Protein AF-A0A6P1YFE9-F1 (afdb_monomer_lite)

Secondary structure (DSSP, 8-state):
-HHHHHHHTT-SSEEE-S---SB-TT----TTS--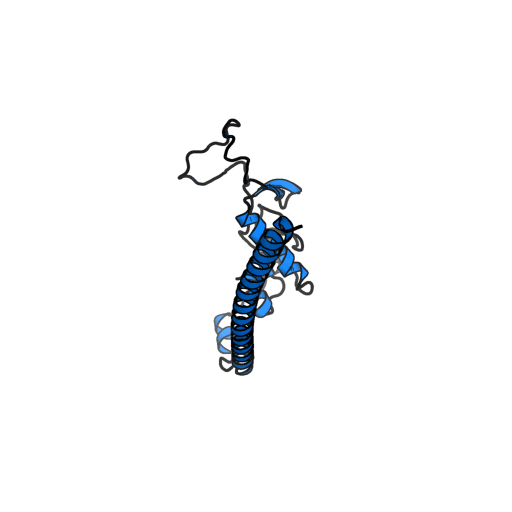---TT-TTTTTSEEEEEBTTS-EEEEEHHHHHHHHHHHHHHHH-TTS-EEE--SSSB--TTPEE--HHHHHHHH--S---HHHHHHTS-S--HHHHHHHHHHHHHHHHHHHHHHHHHHHHHHHHHHHHHHHHHHHHHHT--

Sequence (176 aa):
MSLSLADYMGCNPIILIGQDLAYTDGKIHAQNSTYEFDGNNENLGKDLIEIEDIYGNKVYTSKVWLSFLRWFELYIRENPEKEYIDATEGGAKIKGTNIMTLNEAIEKYCTEEINIAERLKNIDSSNSELVEKITYSLRKLQELKKGLIKVKKKSISGIKFSKKMLEYYRDNKNMI

Structure (mmCIF, N/CA/C/O backbone):
data_AF-A0A6P1YFE9-F1
#
_entry.id   AF-A0A6P1YFE9-F1
#
loop_
_atom_site.group_PDB
_atom_site.id
_atom_site.type_symbol
_atom_site.label_atom_id
_atom_site.label_alt_id
_atom_site.label_comp_id
_atom_site.label_asym_id
_atom_site.label_entity_id
_atom_site.label_seq_id
_atom_site.pdbx_PDB_ins_code
_atom_site.Cartn_x
_atom_site.Cartn_y
_atom_site.Cartn_z
_atom_site.occupancy
_atom_site.B_iso_or_equiv
_atom_site.auth_seq_id
_atom_site.auth_comp_id
_atom_site.auth_asym_id
_atom_site.auth_atom_id
_atom_site.pdbx_PDB_model_num
ATOM 1 N N . MET A 1 1 ? 5.394 -2.814 1.959 1.00 65.56 1 MET A N 1
ATOM 2 C CA . MET A 1 1 ? 5.734 -4.111 2.600 1.00 65.56 1 MET A CA 1
ATOM 3 C C . MET A 1 1 ? 4.838 -4.403 3.804 1.00 65.56 1 MET A C 1
ATOM 5 O O . MET A 1 1 ? 4.388 -5.531 3.921 1.00 65.56 1 MET A O 1
ATOM 9 N N . SER A 1 2 ? 4.530 -3.422 4.663 1.00 89.00 2 SER A N 1
ATOM 10 C CA . SER A 1 2 ? 3.573 -3.588 5.775 1.00 89.00 2 SER A CA 1
ATOM 11 C C . SER A 1 2 ? 2.151 -3.917 5.304 1.00 89.00 2 SER A C 1
ATOM 13 O O . SER A 1 2 ? 1.576 -4.886 5.781 1.00 89.00 2 SER A O 1
ATOM 15 N N . LEU A 1 3 ? 1.627 -3.182 4.315 1.00 93.69 3 LEU A N 1
ATOM 16 C CA . LEU A 1 3 ? 0.293 -3.419 3.741 1.00 93.69 3 LEU A CA 1
ATOM 17 C C . LEU A 1 3 ? 0.101 -4.868 3.274 1.00 93.69 3 LEU A C 1
ATOM 19 O O . LEU A 1 3 ? -0.827 -5.543 3.702 1.00 93.69 3 LEU A O 1
ATOM 23 N N . SER A 1 4 ? 1.028 -5.366 2.455 1.00 92.62 4 SER A N 1
ATOM 24 C CA . SER A 1 4 ? 0.961 -6.731 1.931 1.00 92.62 4 SER A CA 1
ATOM 25 C C . SER A 1 4 ? 1.057 -7.802 3.015 1.00 92.62 4 SER A C 1
ATOM 27 O O . SER A 1 4 ? 0.526 -8.894 2.856 1.00 92.62 4 SER A O 1
ATOM 29 N N . LEU A 1 5 ? 1.751 -7.507 4.118 1.00 91.06 5 LEU A N 1
ATOM 30 C CA . LEU A 1 5 ? 1.821 -8.424 5.250 1.00 91.06 5 LEU A CA 1
ATOM 31 C C . LEU A 1 5 ? 0.501 -8.446 6.028 1.00 91.06 5 LEU A C 1
ATOM 33 O O . LEU A 1 5 ? 0.021 -9.528 6.343 1.00 91.06 5 LEU A O 1
ATOM 37 N N . ALA A 1 6 ? -0.090 -7.282 6.312 1.00 92.00 6 ALA A N 1
ATOM 38 C CA . ALA A 1 6 ? -1.384 -7.193 6.991 1.00 92.00 6 ALA A CA 1
ATOM 39 C C . ALA A 1 6 ? -2.482 -7.915 6.196 1.00 92.00 6 ALA A C 1
ATOM 41 O O . ALA A 1 6 ? -3.255 -8.695 6.750 1.00 92.00 6 ALA A O 1
ATOM 42 N N . ASP A 1 7 ? -2.487 -7.713 4.882 1.00 92.75 7 ASP A N 1
ATOM 43 C CA . ASP A 1 7 ? -3.391 -8.394 3.965 1.00 92.75 7 ASP A CA 1
ATOM 44 C C . ASP A 1 7 ? -3.205 -9.919 3.985 1.00 92.75 7 ASP A C 1
ATOM 46 O O . ASP A 1 7 ? -4.161 -10.661 4.220 1.00 92.75 7 ASP A O 1
ATOM 50 N N . TYR A 1 8 ? -1.958 -10.391 3.882 1.00 88.44 8 TYR A N 1
ATOM 51 C CA . TYR A 1 8 ? -1.625 -11.814 4.002 1.00 88.44 8 TYR A CA 1
ATOM 52 C C . TYR A 1 8 ? -2.043 -12.419 5.352 1.00 88.44 8 TYR A C 1
ATOM 54 O O . TYR A 1 8 ? -2.467 -13.571 5.417 1.00 88.44 8 TYR A O 1
ATOM 62 N N . MET A 1 9 ? -1.952 -11.645 6.437 1.00 85.00 9 MET A N 1
ATOM 63 C CA . MET A 1 9 ? -2.417 -12.042 7.771 1.00 85.00 9 MET A CA 1
ATOM 64 C C . MET A 1 9 ? -3.948 -12.050 7.903 1.00 85.00 9 MET A C 1
ATOM 66 O O . MET A 1 9 ? -4.470 -12.408 8.957 1.00 85.00 9 MET A O 1
ATOM 70 N N . GLY A 1 10 ? -4.676 -11.677 6.850 1.00 88.88 10 GLY A N 1
ATOM 71 C CA . GLY A 1 10 ? -6.130 -11.687 6.820 1.00 88.88 10 GLY A CA 1
ATOM 72 C C . GLY A 1 10 ? -6.776 -10.466 7.469 1.00 88.88 10 GLY A C 1
ATOM 73 O O . GLY A 1 10 ? -7.998 -10.469 7.616 1.00 88.88 10 GLY A O 1
ATOM 74 N N . CYS A 1 11 ? -6.013 -9.424 7.819 1.00 91.75 11 CYS A N 1
ATOM 75 C CA . CYS A 1 11 ? -6.553 -8.202 8.415 1.00 91.75 11 CYS A CA 1
ATOM 76 C C . CYS A 1 11 ? -7.652 -7.593 7.527 1.00 91.75 11 CYS A C 1
ATOM 78 O O . CYS A 1 11 ? -7.538 -7.584 6.298 1.00 91.75 11 CYS A O 1
ATOM 80 N N . ASN A 1 12 ? -8.731 -7.125 8.157 1.00 95.00 12 ASN A N 1
ATOM 81 C CA . ASN A 1 12 ? -9.812 -6.381 7.517 1.00 95.00 12 ASN A CA 1
ATOM 82 C C . ASN A 1 12 ? -10.628 -5.632 8.599 1.00 95.00 12 ASN A C 1
ATOM 84 O O . ASN A 1 12 ? -11.134 -6.308 9.499 1.00 95.00 12 ASN A O 1
ATOM 88 N N . PRO A 1 13 ? -10.771 -4.294 8.541 1.00 96.25 13 PRO A N 1
ATOM 89 C CA . PRO A 1 13 ? -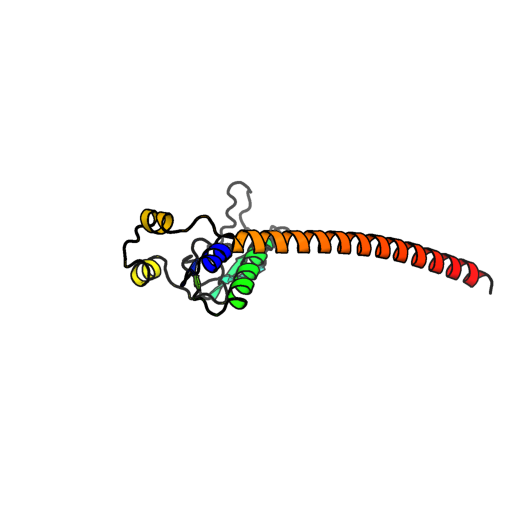10.136 -3.384 7.581 1.00 96.25 13 PRO A CA 1
ATOM 90 C C . PRO A 1 13 ? -8.613 -3.283 7.775 1.00 96.25 13 PRO A C 1
ATOM 92 O O . PRO A 1 13 ? -8.064 -3.723 8.787 1.00 96.25 13 PRO A O 1
ATOM 95 N N . ILE A 1 14 ? -7.925 -2.679 6.805 1.00 97.38 14 ILE A N 1
ATOM 96 C CA . ILE A 1 14 ? -6.521 -2.268 6.916 1.00 97.38 14 ILE A CA 1
ATOM 97 C C . ILE A 1 14 ? -6.464 -0.739 6.971 1.00 97.38 14 ILE A C 1
ATOM 99 O O . ILE A 1 14 ? -6.796 -0.062 5.999 1.00 97.38 14 ILE A O 1
ATOM 103 N N . ILE A 1 15 ? -6.024 -0.205 8.112 1.00 96.94 15 ILE A N 1
ATOM 104 C CA . ILE A 1 15 ? -5.919 1.236 8.364 1.00 96.94 15 ILE A CA 1
ATOM 105 C C . ILE A 1 15 ? -4.477 1.685 8.106 1.00 96.94 15 ILE A C 1
ATOM 107 O O . ILE A 1 15 ? -3.534 1.195 8.730 1.00 96.94 15 ILE A O 1
ATOM 111 N N . LEU A 1 16 ? -4.308 2.603 7.159 1.00 96.44 16 LEU A N 1
ATOM 112 C CA . LEU A 1 16 ? -3.047 3.245 6.811 1.00 96.44 16 LEU A CA 1
ATOM 113 C C . LEU A 1 16 ? -2.928 4.569 7.566 1.00 96.44 16 LEU A C 1
ATOM 115 O O . LEU A 1 16 ? -3.875 5.344 7.614 1.00 96.44 16 LEU A O 1
ATOM 119 N N . ILE A 1 17 ? -1.753 4.832 8.128 1.00 94.88 17 ILE A N 1
ATOM 120 C CA . ILE A 1 17 ? -1.441 6.074 8.836 1.00 94.88 17 ILE A CA 1
ATOM 121 C C . ILE A 1 17 ? -0.017 6.522 8.496 1.00 94.88 17 ILE A C 1
ATOM 123 O O . ILE A 1 17 ? 0.885 5.695 8.303 1.00 94.88 17 ILE A O 1
ATOM 127 N N . GLY A 1 18 ? 0.185 7.839 8.420 1.00 90.62 18 GLY A N 1
ATOM 128 C CA . GLY A 1 18 ? 1.496 8.457 8.216 1.00 90.62 18 GLY A CA 1
ATOM 129 C C . GLY A 1 18 ? 2.058 8.256 6.808 1.00 90.62 18 GLY A C 1
ATOM 130 O O . GLY A 1 18 ? 3.276 8.228 6.637 1.00 90.62 18 GLY A O 1
ATOM 131 N N . GLN A 1 19 ? 1.194 8.049 5.808 1.00 89.94 19 GLN A N 1
ATOM 132 C CA . GLN A 1 19 ? 1.590 7.919 4.404 1.00 89.94 19 GLN A CA 1
ATOM 133 C C . GLN A 1 19 ? 1.292 9.213 3.639 1.00 89.94 19 GLN A C 1
ATOM 135 O O . GLN A 1 19 ? 0.531 9.195 2.679 1.00 89.94 19 GLN A O 1
ATOM 140 N N . ASP A 1 20 ? 1.905 10.333 4.043 1.00 87.25 20 ASP A N 1
ATOM 141 C CA . ASP A 1 20 ? 1.595 11.640 3.447 1.00 87.25 20 ASP A CA 1
ATOM 142 C C . ASP A 1 20 ? 1.852 11.669 1.939 1.00 87.25 20 ASP A C 1
ATOM 144 O O . ASP A 1 20 ? 1.027 12.148 1.182 1.00 87.25 20 ASP A O 1
ATOM 148 N N . LEU A 1 21 ? 3.000 11.173 1.462 1.00 90.75 21 LEU A N 1
ATOM 149 C CA . LEU A 1 21 ? 3.338 11.077 0.027 1.00 90.75 21 LEU A CA 1
ATOM 150 C C .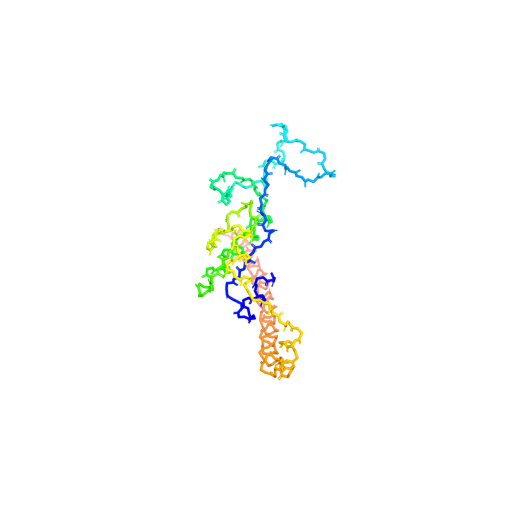 LEU A 1 21 ? 3.167 12.383 -0.791 1.00 90.75 21 LEU A C 1
ATOM 152 O O . LEU A 1 21 ? 3.149 12.344 -2.025 1.00 90.75 21 LEU A O 1
ATOM 156 N N . ALA A 1 22 ? 3.088 13.539 -0.136 1.00 91.00 22 ALA A N 1
ATOM 157 C CA . ALA A 1 22 ? 2.943 14.861 -0.729 1.00 91.00 22 ALA A CA 1
ATOM 158 C C . ALA A 1 22 ? 3.628 15.918 0.145 1.00 91.00 22 ALA A C 1
ATOM 160 O O . ALA A 1 22 ? 3.767 15.755 1.355 1.00 91.00 22 ALA A O 1
ATOM 161 N N . TYR A 1 23 ? 4.044 17.017 -0.477 1.00 84.94 23 TYR A N 1
ATOM 162 C CA . TYR A 1 23 ? 4.505 18.216 0.210 1.00 84.94 23 TYR A CA 1
ATOM 163 C C . TYR A 1 23 ? 3.280 19.043 0.621 1.00 84.94 23 TYR A C 1
ATOM 165 O O . TYR A 1 23 ? 2.712 19.768 -0.198 1.00 84.94 23 TYR A O 1
ATOM 173 N N . THR A 1 24 ? 2.853 18.906 1.873 1.00 70.88 24 THR A N 1
ATOM 174 C CA . THR A 1 24 ? 1.786 19.714 2.480 1.00 70.88 24 THR A CA 1
ATOM 175 C C . THR A 1 24 ? 2.340 21.047 3.015 1.00 70.88 24 THR A C 1
ATOM 177 O O . THR A 1 24 ? 3.545 21.208 3.224 1.00 70.88 24 THR A O 1
ATOM 180 N N . ASP A 1 25 ? 1.474 22.053 3.174 1.00 62.09 25 ASP A N 1
ATOM 181 C CA . ASP A 1 25 ? 1.785 23.360 3.790 1.00 62.09 25 ASP A CA 1
ATOM 182 C C . ASP A 1 25 ? 2.930 24.180 3.163 1.00 62.09 25 ASP A C 1
ATOM 184 O O . ASP A 1 25 ? 3.592 24.968 3.843 1.00 62.09 25 ASP A O 1
ATOM 188 N N . GLY A 1 26 ? 3.209 24.000 1.866 1.00 54.03 26 GLY A N 1
ATOM 189 C CA . GLY A 1 26 ? 4.264 24.749 1.162 1.00 54.03 26 GLY A CA 1
ATOM 190 C C . GLY A 1 26 ? 5.684 24.467 1.672 1.00 54.03 26 GLY A C 1
ATOM 191 O O . GLY A 1 26 ? 6.638 25.140 1.281 1.00 54.03 26 GLY A O 1
ATOM 192 N N . LYS A 1 27 ? 5.845 23.466 2.541 1.00 51.44 27 LYS A N 1
ATOM 193 C CA . LYS A 1 27 ? 7.113 23.102 3.160 1.00 51.44 27 LYS A CA 1
ATOM 194 C C . LYS A 1 27 ? 7.777 21.991 2.359 1.00 51.44 27 LYS A C 1
ATOM 196 O O . LYS A 1 27 ? 7.505 20.806 2.541 1.00 51.44 27 LYS A O 1
ATOM 201 N N . ILE A 1 28 ? 8.738 22.371 1.522 1.00 50.56 28 ILE A N 1
ATOM 202 C CA . ILE A 1 28 ? 9.784 21.460 1.039 1.00 50.56 28 ILE A CA 1
ATOM 203 C C . ILE A 1 28 ? 10.744 21.226 2.222 1.00 50.56 28 ILE A C 1
ATOM 205 O O . ILE A 1 28 ? 11.854 21.748 2.266 1.00 50.56 28 ILE A O 1
ATOM 209 N N . HIS A 1 29 ? 10.288 20.529 3.267 1.00 41.88 29 HIS A N 1
ATOM 210 C CA . HIS A 1 29 ? 11.070 20.328 4.490 1.00 41.88 29 HIS A CA 1
ATOM 211 C C . HIS A 1 29 ? 12.137 19.251 4.295 1.00 41.88 29 HIS A C 1
ATOM 213 O O . HIS A 1 29 ? 11.974 18.092 4.663 1.00 41.88 29 HIS A O 1
ATOM 219 N N . ALA A 1 30 ? 13.282 19.671 3.770 1.00 38.28 30 ALA A N 1
ATOM 220 C CA . ALA A 1 30 ? 14.563 19.149 4.213 1.00 38.28 30 ALA A CA 1
ATOM 221 C C . ALA A 1 30 ? 15.333 20.318 4.839 1.00 38.28 30 ALA A C 1
ATOM 223 O O . ALA A 1 30 ? 15.985 21.093 4.149 1.00 38.28 30 ALA A O 1
ATOM 224 N N . GLN A 1 31 ? 15.274 20.430 6.169 1.00 35.97 31 GLN A N 1
ATOM 225 C CA . GLN A 1 31 ? 15.979 21.434 6.984 1.00 35.97 31 GLN A CA 1
ATOM 226 C C . GLN A 1 31 ? 17.525 21.385 6.893 1.00 35.97 31 GLN A C 1
ATOM 228 O O . GLN A 1 31 ? 18.193 22.098 7.629 1.00 35.97 31 GLN A O 1
ATOM 233 N N . ASN A 1 32 ? 18.104 20.612 5.966 1.00 35.44 32 ASN A N 1
ATOM 234 C CA . ASN A 1 32 ? 19.531 20.639 5.617 1.00 35.44 32 ASN A CA 1
ATOM 235 C C . ASN A 1 32 ? 19.802 20.950 4.132 1.00 35.44 32 ASN A C 1
ATOM 237 O O . ASN A 1 32 ? 20.940 20.842 3.679 1.00 35.44 32 ASN A O 1
ATOM 241 N N . SER A 1 33 ? 18.788 21.351 3.365 1.00 36.81 33 SER A N 1
ATOM 242 C CA . SER A 1 33 ? 18.970 21.919 2.029 1.00 36.81 33 SER A CA 1
ATOM 243 C C . SER A 1 33 ? 18.246 23.256 1.967 1.00 36.81 33 SER A C 1
ATOM 245 O O . SER A 1 33 ? 17.022 23.317 1.924 1.00 36.81 33 SER A O 1
ATOM 247 N N . THR A 1 34 ? 19.034 24.316 2.014 1.00 32.81 34 THR A N 1
ATOM 248 C CA . THR A 1 34 ? 18.686 25.737 2.012 1.00 32.81 34 THR A CA 1
ATOM 249 C C . THR A 1 34 ? 17.872 26.142 0.780 1.00 32.81 34 THR A C 1
ATOM 251 O O . THR A 1 34 ? 18.414 26.772 -0.116 1.00 32.81 34 THR A O 1
ATOM 254 N N . TYR A 1 35 ? 16.595 25.778 0.667 1.00 42.12 35 TYR A N 1
ATOM 255 C CA . TYR A 1 35 ? 15.801 26.181 -0.499 1.00 42.12 35 TYR A CA 1
ATOM 256 C C . TYR A 1 35 ? 14.366 26.520 -0.104 1.00 42.12 35 TYR A C 1
ATOM 258 O O . TYR A 1 35 ? 13.451 25.707 -0.217 1.00 42.12 35 TYR A O 1
ATOM 266 N N . GLU A 1 36 ? 14.185 27.761 0.353 1.00 37.53 36 GLU A N 1
ATOM 267 C CA . GLU A 1 36 ? 12.898 28.444 0.266 1.00 37.53 36 GLU A CA 1
ATOM 268 C C . GLU A 1 36 ? 12.481 28.493 -1.210 1.00 37.53 36 GLU A C 1
ATOM 270 O O . GLU A 1 36 ? 13.281 28.828 -2.092 1.00 37.53 36 GLU A O 1
ATOM 275 N N . PHE A 1 37 ? 11.234 28.116 -1.491 1.00 44.31 37 PHE A N 1
ATOM 276 C CA . PHE A 1 37 ? 10.640 28.246 -2.816 1.00 44.31 37 PHE A CA 1
ATOM 277 C C . PHE A 1 37 ? 10.279 29.716 -3.047 1.00 44.31 37 PHE A C 1
ATOM 279 O O . PHE A 1 37 ? 9.115 30.102 -3.037 1.00 44.31 37 PHE A O 1
ATOM 286 N N . ASP A 1 38 ? 11.299 30.549 -3.217 1.00 38.50 38 ASP A N 1
ATOM 287 C CA . ASP A 1 38 ? 11.147 31.830 -3.886 1.00 38.50 38 ASP A CA 1
ATOM 288 C C . ASP A 1 38 ? 11.208 31.520 -5.386 1.00 38.50 38 ASP A C 1
ATOM 290 O O . ASP A 1 38 ? 12.098 30.780 -5.818 1.00 38.50 38 ASP A O 1
ATOM 294 N N . GLY A 1 39 ? 10.227 31.976 -6.168 1.00 45.75 39 GLY A N 1
ATOM 295 C CA . GLY A 1 39 ? 9.878 31.500 -7.523 1.00 45.75 39 GLY A CA 1
ATOM 296 C C . GLY A 1 39 ? 10.944 31.608 -8.631 1.00 45.75 39 GLY A C 1
ATOM 297 O O . GLY A 1 39 ? 10.595 31.589 -9.806 1.00 45.75 39 GLY A O 1
ATOM 298 N N . ASN A 1 40 ? 12.227 31.703 -8.282 1.00 40.78 40 ASN A N 1
ATOM 299 C CA . ASN A 1 40 ? 13.383 31.922 -9.146 1.00 40.78 40 ASN A CA 1
ATOM 300 C C . ASN A 1 40 ? 14.337 30.712 -9.268 1.00 40.78 40 ASN A C 1
ATOM 302 O O . ASN A 1 40 ? 15.345 30.807 -9.966 1.00 40.78 40 ASN A O 1
ATOM 306 N N . ASN A 1 41 ? 14.064 29.565 -8.630 1.00 42.81 41 ASN A N 1
ATOM 307 C CA . ASN A 1 41 ? 14.910 28.366 -8.763 1.00 42.81 41 ASN A CA 1
ATOM 308 C C . ASN A 1 41 ? 14.396 27.400 -9.852 1.00 42.81 41 ASN A C 1
ATOM 310 O O . ASN A 1 41 ? 13.732 26.400 -9.573 1.00 42.81 41 ASN A O 1
ATOM 314 N N . GLU A 1 42 ? 14.774 27.660 -11.108 1.00 47.66 42 GLU A N 1
ATOM 315 C CA . GLU A 1 42 ? 14.388 26.893 -12.313 1.00 47.66 42 GLU A CA 1
ATOM 316 C C . GLU A 1 42 ? 14.750 25.388 -12.293 1.00 47.66 42 GLU A C 1
ATOM 318 O O . GLU A 1 42 ? 14.251 24.611 -13.112 1.00 47.66 42 GLU A O 1
ATOM 323 N N . ASN A 1 43 ? 15.599 24.938 -11.362 1.00 46.62 43 ASN A N 1
ATOM 324 C CA . ASN A 1 43 ? 16.026 23.536 -11.272 1.00 46.62 43 ASN A CA 1
ATOM 325 C C . ASN A 1 43 ? 15.139 22.653 -10.372 1.00 46.62 43 ASN A C 1
ATOM 327 O O . ASN A 1 43 ? 15.159 21.437 -10.541 1.00 46.62 43 ASN A O 1
ATOM 331 N N . LEU A 1 44 ? 14.332 23.228 -9.469 1.00 47.34 44 LEU A N 1
ATOM 332 C CA . LEU A 1 44 ? 13.432 22.475 -8.574 1.00 47.34 44 LEU A CA 1
ATOM 333 C C . LEU A 1 44 ? 12.078 22.142 -9.225 1.00 47.34 44 LEU A C 1
ATOM 335 O O . LEU A 1 44 ? 11.466 21.127 -8.902 1.00 47.34 44 LEU A O 1
ATOM 339 N N . GLY A 1 45 ? 11.634 22.943 -10.198 1.00 51.91 45 GLY A N 1
ATOM 340 C CA . GLY A 1 45 ? 10.359 22.732 -10.895 1.00 51.91 45 GLY A CA 1
ATOM 341 C C . GLY A 1 45 ? 10.313 21.507 -11.819 1.00 51.91 45 GLY A C 1
ATOM 342 O O . GLY A 1 45 ? 9.242 21.155 -12.301 1.00 51.91 45 GLY A O 1
ATOM 343 N N . LYS A 1 46 ? 11.445 20.838 -12.088 1.00 55.53 46 LYS A N 1
ATOM 344 C CA . LYS A 1 46 ? 11.509 19.741 -13.075 1.00 55.53 46 LYS A CA 1
ATOM 345 C C . LYS A 1 46 ? 11.089 18.366 -12.544 1.00 55.53 46 LYS A C 1
ATOM 347 O O . LYS A 1 46 ? 10.791 17.487 -13.352 1.00 55.53 46 LYS A O 1
ATOM 352 N N . ASP A 1 47 ? 11.044 18.175 -11.224 1.00 70.81 47 ASP A N 1
ATOM 353 C CA . ASP A 1 47 ? 10.768 16.867 -10.604 1.00 70.81 47 ASP A CA 1
ATOM 354 C C . ASP A 1 47 ? 9.553 16.847 -9.662 1.00 70.81 47 ASP A C 1
ATOM 356 O O . ASP A 1 47 ? 9.232 15.793 -9.103 1.00 70.81 47 ASP A O 1
ATOM 360 N N . LEU A 1 48 ? 8.856 17.979 -9.523 1.00 83.44 48 LEU A N 1
ATOM 361 C CA . LEU A 1 48 ? 7.600 18.071 -8.785 1.00 83.44 48 LEU A CA 1
ATOM 362 C C . LEU A 1 48 ? 6.425 17.699 -9.688 1.00 83.44 48 LEU A C 1
ATOM 364 O O . LEU A 1 48 ? 6.318 18.150 -10.827 1.00 83.44 48 LEU A O 1
ATOM 368 N N . ILE A 1 49 ? 5.541 16.858 -9.165 1.00 89.94 49 ILE A N 1
ATOM 369 C CA . ILE A 1 49 ? 4.349 16.384 -9.863 1.00 89.94 49 ILE A CA 1
ATOM 370 C C . ILE A 1 49 ? 3.135 16.818 -9.054 1.00 89.94 49 ILE A C 1
ATOM 372 O O . ILE A 1 49 ? 3.070 16.556 -7.857 1.00 89.94 49 ILE A O 1
ATOM 376 N N . GLU A 1 50 ? 2.189 17.487 -9.704 1.00 91.94 50 GLU A N 1
ATOM 377 C CA . GLU A 1 50 ? 0.929 17.891 -9.081 1.00 91.94 50 GLU A CA 1
ATOM 378 C C . GLU A 1 50 ? -0.012 16.682 -8.952 1.00 91.94 50 GLU A C 1
ATOM 380 O O . GLU A 1 50 ? -0.211 15.925 -9.908 1.00 91.94 50 GLU A O 1
ATOM 385 N N . ILE A 1 51 ? -0.577 16.498 -7.762 1.00 93.81 51 ILE A N 1
ATOM 386 C CA . ILE A 1 51 ? -1.561 15.466 -7.421 1.00 93.81 51 ILE A CA 1
ATOM 387 C C . ILE A 1 51 ? -2.650 16.057 -6.511 1.00 93.81 51 ILE A C 1
ATOM 389 O O . ILE A 1 51 ? -2.571 17.214 -6.105 1.00 93.81 51 ILE A O 1
ATOM 393 N N . GLU A 1 52 ? -3.670 15.259 -6.201 1.00 94.94 52 GLU A N 1
ATOM 394 C CA . GLU A 1 52 ? -4.751 15.620 -5.277 1.00 94.94 52 GLU A CA 1
ATOM 395 C C . GLU A 1 52 ? -4.413 15.142 -3.855 1.00 94.94 52 GLU A C 1
ATOM 397 O O . GLU A 1 52 ? -3.955 14.007 -3.679 1.00 94.94 52 GLU A O 1
ATOM 402 N N . ASP A 1 53 ? -4.631 15.993 -2.853 1.00 94.44 53 ASP A N 1
ATOM 403 C CA . ASP A 1 53 ? -4.581 15.620 -1.437 1.00 94.44 53 ASP A CA 1
ATOM 404 C C . ASP A 1 53 ? -5.905 14.987 -0.966 1.00 94.44 53 ASP A C 1
ATOM 406 O O . ASP A 1 53 ? -6.897 14.945 -1.700 1.00 94.44 53 ASP A O 1
ATOM 410 N N . ILE A 1 54 ? -5.943 14.482 0.269 1.00 94.31 54 ILE A N 1
ATOM 411 C CA . ILE A 1 54 ? -7.154 13.873 0.847 1.00 94.31 54 ILE A CA 1
ATOM 412 C C . ILE A 1 54 ? -8.357 14.838 0.932 1.00 94.31 54 ILE A C 1
ATOM 414 O O . ILE A 1 54 ? -9.498 14.389 1.023 1.00 94.31 54 ILE A O 1
ATOM 418 N N . TYR A 1 55 ? -8.129 16.151 0.850 1.00 92.62 55 TYR A N 1
ATOM 419 C CA . TYR A 1 55 ? -9.154 17.195 0.906 1.00 92.62 55 TYR A CA 1
ATOM 420 C C . TYR A 1 55 ? -9.605 17.675 -0.486 1.00 92.62 55 TYR A C 1
ATOM 422 O O . TYR A 1 55 ? -10.509 18.504 -0.586 1.00 92.62 55 TYR A O 1
ATOM 430 N N . GLY A 1 56 ? -9.017 17.150 -1.567 1.00 91.94 56 GLY A N 1
ATOM 431 C CA . GLY A 1 56 ? -9.321 17.550 -2.942 1.00 91.94 56 GLY A CA 1
ATOM 432 C C . GLY A 1 56 ? -8.491 18.727 -3.466 1.00 91.94 56 GLY A C 1
ATOM 433 O O . GLY A 1 56 ? -8.714 19.177 -4.593 1.00 91.94 56 GLY A O 1
ATOM 434 N N . ASN A 1 57 ? -7.539 19.242 -2.685 1.00 91.88 57 ASN A N 1
ATOM 435 C CA . ASN A 1 57 ? -6.660 20.326 -3.107 1.00 91.88 57 ASN A CA 1
ATOM 436 C C . ASN A 1 57 ? -5.492 19.799 -3.941 1.00 91.88 57 ASN A C 1
ATOM 438 O O . ASN A 1 57 ? -5.091 18.639 -3.858 1.00 91.88 57 ASN A O 1
ATOM 442 N N . LYS A 1 58 ? -4.903 20.693 -4.734 1.00 91.12 58 LYS A N 1
ATOM 443 C CA . LYS A 1 58 ? -3.684 20.406 -5.490 1.00 91.12 58 LYS A CA 1
ATOM 444 C C . LYS A 1 58 ? -2.462 20.542 -4.589 1.00 91.12 58 LYS A C 1
ATOM 446 O O . LYS A 1 58 ? -2.226 21.610 -4.028 1.00 91.12 58 LYS A O 1
ATOM 451 N N . VAL A 1 59 ? -1.667 19.483 -4.515 1.00 90.75 59 VAL A N 1
ATOM 452 C CA . VAL A 1 59 ? -0.392 19.435 -3.790 1.00 90.75 59 VAL A CA 1
ATOM 453 C C . VAL A 1 59 ? 0.698 18.855 -4.682 1.00 90.75 59 VAL A C 1
ATOM 455 O O . VAL A 1 59 ? 0.422 18.172 -5.670 1.00 90.75 59 VAL A O 1
ATOM 458 N N . TYR A 1 60 ? 1.958 19.118 -4.345 1.00 91.25 60 TYR A N 1
ATOM 459 C CA . TYR A 1 60 ? 3.090 18.570 -5.088 1.00 91.25 60 TYR A CA 1
ATOM 460 C C . TYR A 1 60 ? 3.612 17.292 -4.441 1.00 91.25 60 TYR A C 1
ATOM 462 O O . TYR A 1 60 ? 3.603 17.139 -3.224 1.00 91.25 60 TYR A O 1
ATOM 470 N N . THR A 1 61 ? 4.141 16.388 -5.254 1.00 91.69 61 THR A N 1
ATOM 471 C CA . THR A 1 61 ? 4.861 15.192 -4.814 1.00 91.69 61 THR A CA 1
ATOM 472 C C . THR A 1 61 ? 6.137 15.001 -5.632 1.00 91.69 61 THR A C 1
ATOM 474 O O . THR A 1 61 ? 6.320 15.621 -6.680 1.00 91.69 61 THR A O 1
ATOM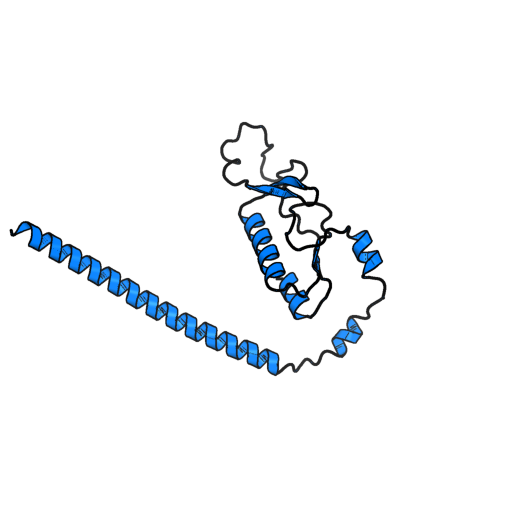 477 N N . SER A 1 62 ? 7.031 14.129 -5.169 1.00 90.75 62 SER A N 1
ATOM 478 C CA . SER A 1 62 ? 8.211 13.704 -5.928 1.00 90.75 62 SER A CA 1
ATOM 479 C C . SER A 1 62 ? 7.910 12.460 -6.772 1.00 90.75 62 SER A C 1
ATOM 481 O O . SER A 1 62 ? 6.993 11.692 -6.478 1.00 90.75 62 SER A O 1
ATOM 483 N N . LYS A 1 63 ? 8.735 12.172 -7.787 1.00 90.81 63 LYS A N 1
ATOM 484 C CA . LYS A 1 63 ? 8.648 10.918 -8.572 1.00 90.81 63 LYS A CA 1
ATOM 485 C C . LYS A 1 63 ? 8.706 9.648 -7.709 1.00 90.81 63 LYS A C 1
ATOM 487 O O . LYS A 1 63 ? 8.056 8.650 -8.031 1.00 90.81 63 LYS A O 1
ATOM 492 N N . VAL A 1 64 ? 9.487 9.672 -6.626 1.00 91.19 64 VAL A N 1
ATOM 493 C CA . VAL A 1 64 ? 9.638 8.531 -5.709 1.00 91.19 64 VAL A CA 1
ATOM 494 C C . VAL A 1 64 ? 8.346 8.305 -4.929 1.00 91.19 64 VAL A C 1
ATOM 496 O O . VAL A 1 64 ? 7.819 7.195 -4.928 1.00 91.19 64 VAL A O 1
ATOM 499 N N . TRP A 1 65 ? 7.791 9.357 -4.328 1.00 93.69 65 TRP A N 1
ATOM 500 C CA . TRP A 1 65 ? 6.530 9.270 -3.590 1.00 93.69 65 TRP A CA 1
ATOM 501 C C . TRP A 1 65 ? 5.346 8.945 -4.492 1.00 93.69 65 TRP A C 1
ATOM 503 O O . TRP A 1 65 ? 4.526 8.107 -4.128 1.00 93.69 65 TRP A O 1
ATOM 513 N N . LEU A 1 66 ? 5.314 9.484 -5.714 1.00 94.62 66 LEU A N 1
ATOM 514 C CA . LEU A 1 66 ? 4.326 9.087 -6.712 1.00 94.62 66 LEU A CA 1
ATOM 515 C C . LEU A 1 66 ? 4.400 7.586 -7.023 1.00 94.62 66 LEU A C 1
ATOM 517 O O . LEU A 1 66 ? 3.370 6.943 -7.195 1.00 94.62 66 LEU A O 1
ATOM 521 N N . SER A 1 67 ? 5.602 7.009 -7.080 1.00 95.31 67 SER A N 1
ATOM 522 C CA . SER A 1 67 ? 5.761 5.568 -7.308 1.00 95.31 67 SER A CA 1
ATOM 523 C C . SER A 1 67 ? 5.184 4.745 -6.153 1.00 95.31 67 SER A C 1
ATOM 525 O O . SER A 1 67 ? 4.545 3.723 -6.397 1.00 95.31 67 SER A O 1
ATOM 527 N N . PHE A 1 68 ? 5.345 5.203 -4.907 1.00 95.69 68 PHE A N 1
ATOM 528 C CA . PHE A 1 68 ? 4.706 4.572 -3.748 1.00 95.69 68 PHE A CA 1
ATOM 529 C C . PHE A 1 68 ? 3.188 4.739 -3.765 1.00 95.69 68 PHE A C 1
ATOM 531 O O . PHE A 1 68 ? 2.485 3.751 -3.577 1.00 95.69 68 PHE A O 1
ATOM 538 N N . LEU A 1 69 ? 2.680 5.932 -4.083 1.00 96.81 69 LEU A N 1
ATOM 539 C CA . LEU A 1 69 ? 1.247 6.181 -4.244 1.00 96.81 69 LEU A CA 1
ATOM 540 C C . LEU A 1 69 ? 0.633 5.215 -5.268 1.00 96.81 69 LEU A C 1
ATOM 542 O O . LEU A 1 69 ? -0.333 4.519 -4.970 1.00 96.81 69 LEU A O 1
ATOM 546 N N . ARG A 1 70 ? 1.247 5.092 -6.452 1.00 97.44 70 ARG A N 1
ATOM 547 C CA . ARG A 1 70 ? 0.792 4.157 -7.495 1.00 97.44 70 ARG A CA 1
ATOM 548 C C . ARG A 1 70 ? 0.893 2.698 -7.065 1.00 97.44 70 ARG A C 1
ATOM 550 O O . ARG A 1 70 ? 0.069 1.894 -7.490 1.00 97.44 70 ARG A O 1
ATOM 557 N N . TRP A 1 71 ? 1.878 2.348 -6.239 1.00 97.12 71 TRP A N 1
ATOM 558 C CA . TRP A 1 71 ? 1.986 1.006 -5.674 1.00 97.12 71 TRP A CA 1
ATOM 559 C C . TRP A 1 71 ? 0.824 0.696 -4.721 1.00 97.12 71 TRP A C 1
ATOM 561 O O . TRP A 1 71 ? 0.223 -0.366 -4.857 1.00 97.12 71 TRP A O 1
ATOM 571 N N . PHE A 1 72 ? 0.463 1.621 -3.822 1.00 97.19 72 PHE A N 1
ATOM 572 C CA . PHE A 1 72 ? -0.698 1.466 -2.937 1.00 97.19 72 PHE A CA 1
ATOM 573 C C . PHE A 1 72 ? -1.995 1.304 -3.735 1.00 97.19 72 PHE A C 1
ATOM 575 O O . PHE A 1 72 ? -2.712 0.327 -3.543 1.00 97.19 72 PHE A O 1
ATOM 582 N N . GLU A 1 73 ? -2.261 2.206 -4.682 1.00 97.62 73 GLU A N 1
ATOM 583 C CA . GLU A 1 73 ? -3.468 2.157 -5.520 1.00 97.62 73 GLU A CA 1
ATOM 584 C C . GLU A 1 73 ? -3.562 0.869 -6.350 1.00 97.62 73 GLU A C 1
ATOM 586 O O . GLU A 1 73 ? -4.643 0.300 -6.515 1.00 97.62 73 GLU A O 1
ATOM 591 N N . LEU A 1 74 ? -2.433 0.397 -6.894 1.00 97.94 74 LEU A N 1
ATOM 592 C CA . LEU A 1 74 ? -2.380 -0.871 -7.616 1.00 97.94 74 LEU A CA 1
ATOM 593 C C . LEU A 1 74 ? -2.703 -2.038 -6.681 1.00 97.94 74 LEU A C 1
ATOM 595 O O . LEU A 1 74 ? -3.552 -2.848 -7.035 1.00 97.94 74 LEU A O 1
ATOM 599 N N . TYR A 1 75 ? -2.071 -2.087 -5.505 1.00 97.19 75 TYR A N 1
ATOM 600 C CA . TYR A 1 75 ? -2.275 -3.156 -4.528 1.00 97.19 75 TYR A CA 1
ATOM 601 C C . TYR A 1 75 ? -3.740 -3.244 -4.090 1.00 97.19 75 TYR A C 1
ATOM 603 O O . TYR A 1 75 ? -4.335 -4.315 -4.136 1.00 97.19 75 TYR A O 1
ATOM 611 N N . ILE A 1 76 ? -4.332 -2.109 -3.717 1.00 97.44 76 ILE A N 1
ATOM 612 C CA . ILE A 1 76 ? -5.733 -2.005 -3.287 1.00 97.44 76 ILE A CA 1
ATOM 613 C C . ILE A 1 76 ? -6.674 -2.487 -4.395 1.00 97.44 76 ILE A C 1
ATOM 615 O O . ILE A 1 76 ? -7.589 -3.267 -4.157 1.00 97.44 76 ILE A O 1
ATOM 619 N N . ARG A 1 77 ? -6.428 -2.065 -5.640 1.00 97.31 77 ARG A N 1
ATOM 620 C CA . ARG A 1 77 ? -7.241 -2.471 -6.793 1.00 97.31 77 ARG A CA 1
ATOM 621 C C . ARG A 1 77 ? -7.150 -3.969 -7.098 1.00 97.31 77 ARG A C 1
ATOM 623 O O . ARG A 1 77 ? -8.111 -4.526 -7.623 1.00 97.31 77 ARG A O 1
ATOM 630 N N . GLU A 1 78 ? -6.007 -4.597 -6.837 1.00 96.62 78 GLU A N 1
ATOM 631 C CA . GLU A 1 78 ? -5.807 -6.036 -7.045 1.00 96.62 78 GLU A CA 1
ATOM 632 C C . GLU A 1 78 ? -6.420 -6.899 -5.928 1.00 96.62 78 GLU A C 1
ATOM 634 O O . GLU A 1 78 ? -6.628 -8.087 -6.160 1.00 96.62 78 GLU A O 1
ATOM 639 N N . ASN A 1 79 ? -6.771 -6.306 -4.779 1.00 96.12 79 ASN A N 1
ATOM 640 C CA . ASN A 1 79 ? -7.356 -6.989 -3.615 1.00 96.12 79 ASN A CA 1
ATOM 641 C C . ASN A 1 79 ? -8.650 -6.275 -3.137 1.00 96.12 79 ASN A C 1
ATOM 643 O O . ASN A 1 79 ? -8.712 -5.751 -2.022 1.00 96.12 79 ASN A O 1
ATOM 647 N N . PRO A 1 80 ? -9.693 -6.178 -3.991 1.00 95.19 80 PRO A N 1
ATOM 648 C CA . PRO A 1 80 ? -10.882 -5.356 -3.737 1.00 95.19 80 PRO A CA 1
ATOM 649 C C . PRO A 1 80 ? -11.819 -5.898 -2.643 1.00 95.19 80 PRO A C 1
ATOM 651 O O . PRO A 1 80 ? -12.786 -5.233 -2.281 1.00 95.19 80 PRO A O 1
ATOM 654 N N . GLU A 1 81 ? -11.594 -7.112 -2.142 1.00 95.44 81 GLU A N 1
ATOM 655 C CA . GLU A 1 81 ? -12.393 -7.742 -1.085 1.00 95.44 81 GLU A CA 1
ATOM 656 C C . GLU A 1 81 ? -12.116 -7.189 0.321 1.00 95.44 81 GLU A C 1
ATOM 658 O O . GLU A 1 81 ? -12.836 -7.514 1.269 1.00 95.44 81 GLU A O 1
ATOM 663 N N . LYS A 1 82 ? -11.068 -6.376 0.466 1.00 95.38 82 LYS A N 1
ATOM 664 C CA . LYS A 1 82 ? -10.669 -5.743 1.722 1.00 95.38 82 LYS A CA 1
ATOM 665 C C . LYS A 1 82 ? -11.149 -4.301 1.793 1.00 95.38 82 LYS A C 1
ATOM 667 O O . LYS A 1 82 ? -11.199 -3.588 0.794 1.00 95.38 82 LYS A O 1
ATOM 672 N N . GLU A 1 83 ? -11.443 -3.854 3.006 1.00 97.50 83 GLU A N 1
ATOM 673 C CA . GLU A 1 83 ? -11.647 -2.441 3.295 1.00 97.50 83 GLU A CA 1
ATOM 674 C C . GLU A 1 83 ? -10.297 -1.798 3.639 1.00 97.50 83 GLU A C 1
ATOM 676 O O . GLU A 1 83 ? -9.590 -2.247 4.544 1.00 97.50 83 GLU A O 1
ATOM 681 N N . TYR A 1 84 ? -9.947 -0.731 2.921 1.00 98.06 84 TYR A N 1
ATOM 682 C CA . TYR A 1 84 ? -8.749 0.065 3.173 1.00 98.06 84 TYR A CA 1
ATOM 683 C C . TYR A 1 84 ? -9.148 1.454 3.644 1.00 98.06 84 TYR A C 1
ATOM 685 O O . TYR A 1 84 ? -9.991 2.105 3.026 1.00 98.06 84 TYR A O 1
ATOM 693 N N . ILE A 1 85 ? -8.526 1.918 4.721 1.00 98.06 85 ILE A N 1
ATOM 694 C CA . ILE A 1 85 ? -8.817 3.213 5.331 1.00 98.06 85 ILE A CA 1
ATOM 695 C C . ILE A 1 85 ? -7.542 4.047 5.330 1.00 98.06 85 ILE A C 1
ATOM 697 O O . ILE A 1 85 ? -6.488 3.551 5.717 1.00 98.06 85 ILE A O 1
ATOM 701 N N . ASP A 1 86 ? -7.636 5.297 4.896 1.00 97.38 86 ASP A N 1
ATOM 702 C CA . ASP A 1 86 ? -6.568 6.282 5.021 1.00 97.38 86 ASP A CA 1
ATOM 703 C C . ASP A 1 86 ? -6.871 7.218 6.194 1.00 97.38 86 ASP A C 1
ATOM 705 O O . ASP A 1 86 ? -7.802 8.024 6.134 1.00 97.38 86 ASP A O 1
ATOM 709 N N . ALA A 1 87 ? -6.077 7.062 7.252 1.00 97.12 87 ALA A N 1
ATOM 710 C CA . ALA A 1 87 ? -6.122 7.823 8.494 1.00 97.12 87 ALA A CA 1
ATOM 711 C C . ALA A 1 87 ? -4.893 8.718 8.683 1.00 97.12 87 ALA A C 1
ATOM 713 O O . ALA A 1 87 ? -4.477 9.003 9.804 1.00 97.12 87 ALA A O 1
ATOM 714 N N . THR A 1 88 ? -4.282 9.149 7.577 1.00 91.88 88 THR A N 1
ATOM 715 C CA . THR A 1 88 ? -3.102 10.022 7.599 1.00 91.88 88 THR A CA 1
ATOM 716 C C . THR A 1 88 ? -3.443 11.473 7.981 1.00 91.88 88 THR A C 1
ATOM 718 O O . THR A 1 88 ? -2.552 12.206 8.389 1.00 91.88 88 THR A O 1
ATOM 721 N N . GLU A 1 89 ? -4.719 11.887 7.907 1.00 91.88 89 GLU A N 1
ATOM 722 C CA . GLU A 1 89 ? -5.203 13.251 8.235 1.00 91.88 89 GLU A CA 1
ATOM 723 C C . GLU A 1 89 ? -4.520 14.385 7.433 1.00 91.88 89 GLU A C 1
ATOM 725 O O . GLU A 1 89 ? -4.674 15.574 7.718 1.00 91.88 89 GLU A O 1
ATOM 730 N N . GLY A 1 90 ? -3.829 14.023 6.353 1.00 91.06 90 GLY A N 1
ATOM 731 C CA . GLY A 1 90 ? -3.205 14.914 5.388 1.00 91.06 90 GLY A CA 1
ATOM 732 C C . GLY A 1 90 ? -2.598 14.124 4.230 1.00 91.06 90 GLY A C 1
ATOM 733 O O . GLY A 1 90 ? -2.754 12.907 4.134 1.00 91.06 90 GLY A O 1
ATOM 734 N N . GLY A 1 91 ? -1.905 14.833 3.342 1.00 93.06 91 GLY A N 1
ATOM 735 C CA . GLY A 1 91 ? -1.137 14.210 2.270 1.00 93.06 91 GLY A CA 1
ATOM 736 C C . GLY A 1 91 ? -1.951 13.788 1.045 1.00 93.06 91 GLY A C 1
ATOM 737 O O . GLY A 1 91 ? -3.102 14.169 0.856 1.00 93.06 91 GLY A O 1
ATOM 738 N N . ALA A 1 92 ? -1.293 13.046 0.162 1.00 95.56 92 ALA A N 1
ATOM 739 C CA . ALA A 1 92 ? -1.789 12.536 -1.098 1.00 95.56 92 ALA A CA 1
ATOM 740 C C . ALA A 1 92 ? -2.997 11.625 -0.905 1.00 95.56 92 ALA A C 1
ATOM 742 O O . ALA A 1 92 ? -2.978 10.687 -0.114 1.00 95.56 92 ALA A O 1
ATOM 743 N N . LYS A 1 93 ? -4.004 11.815 -1.750 1.00 96.62 93 LYS A N 1
ATOM 744 C CA . LYS A 1 93 ? -5.155 10.923 -1.808 1.00 96.62 93 LYS A CA 1
ATOM 745 C C . LYS A 1 93 ? -4.786 9.580 -2.425 1.00 96.62 93 LYS A C 1
ATOM 747 O O . LYS A 1 93 ? -4.549 9.487 -3.633 1.00 96.62 93 LYS A O 1
ATOM 752 N N . ILE A 1 94 ? -4.807 8.524 -1.616 1.00 97.62 94 ILE A N 1
ATOM 753 C CA . ILE A 1 94 ? -4.634 7.147 -2.085 1.00 97.62 94 ILE A CA 1
ATOM 754 C C . ILE A 1 94 ? -5.962 6.647 -2.664 1.00 97.62 94 ILE A C 1
ATOM 756 O O . ILE A 1 94 ? -6.944 6.455 -1.955 1.00 97.62 94 ILE A O 1
ATOM 760 N N . LYS A 1 95 ? -6.035 6.423 -3.979 1.00 97.69 95 LYS A N 1
ATOM 761 C CA . LYS A 1 95 ? -7.277 5.926 -4.591 1.00 97.69 95 LYS A CA 1
ATOM 762 C C . LYS A 1 95 ? -7.611 4.508 -4.128 1.00 97.69 95 LYS A C 1
ATOM 764 O O . LYS A 1 95 ? -6.771 3.613 -4.174 1.00 97.69 95 LYS A O 1
ATOM 769 N N . GLY A 1 96 ? -8.883 4.315 -3.786 1.00 96.75 96 GLY A N 1
ATOM 770 C CA . GLY A 1 96 ? -9.427 3.044 -3.309 1.00 96.75 96 GLY A CA 1
ATOM 771 C C . GLY A 1 96 ? -9.403 2.885 -1.787 1.00 96.75 96 GLY A C 1
ATOM 772 O O . GLY A 1 96 ? -9.811 1.836 -1.301 1.00 96.75 96 GLY A O 1
ATOM 773 N N . THR A 1 97 ? -8.976 3.909 -1.041 1.00 97.81 97 THR A N 1
ATOM 774 C CA . THR A 1 97 ? -9.179 3.985 0.410 1.00 97.81 97 THR A CA 1
ATOM 775 C C . THR A 1 97 ? -10.427 4.802 0.759 1.00 97.81 97 THR A C 1
ATOM 777 O O . THR A 1 97 ? -10.850 5.686 0.008 1.00 97.81 97 THR A O 1
ATOM 780 N N . ASN A 1 98 ? -11.000 4.516 1.927 1.00 97.56 98 ASN A N 1
ATOM 781 C CA . ASN A 1 98 ? -11.951 5.382 2.615 1.00 97.56 98 ASN A CA 1
ATOM 782 C C . ASN A 1 98 ? -11.174 6.355 3.512 1.00 97.56 98 ASN A C 1
ATOM 784 O O . ASN A 1 98 ? -10.324 5.923 4.284 1.00 97.56 98 ASN A O 1
ATOM 788 N N . ILE A 1 99 ? -11.464 7.652 3.436 1.00 97.00 99 ILE A N 1
ATOM 789 C CA . ILE A 1 99 ? -10.824 8.658 4.298 1.00 97.00 99 ILE A CA 1
ATOM 790 C C . ILE A 1 99 ? -11.562 8.698 5.641 1.00 97.00 99 ILE A C 1
ATOM 792 O O . ILE A 1 99 ? -12.789 8.796 5.662 1.00 97.00 99 ILE A O 1
ATOM 796 N N . MET A 1 100 ? -10.821 8.608 6.744 1.00 96.31 100 MET A N 1
ATOM 797 C CA . MET A 1 100 ? -11.341 8.634 8.117 1.00 96.31 100 MET A CA 1
ATOM 798 C C . MET A 1 100 ? -10.245 9.150 9.046 1.00 96.31 100 MET A C 1
ATOM 800 O O . MET A 1 100 ? -9.096 8.776 8.863 1.00 96.31 100 MET A O 1
ATOM 804 N N . THR A 1 101 ? -10.554 9.972 10.045 1.00 97.06 101 THR A N 1
ATOM 805 C CA . THR A 1 101 ? -9.535 10.384 11.030 1.00 97.06 101 THR A CA 1
ATOM 806 C C . THR A 1 101 ? -9.028 9.182 11.829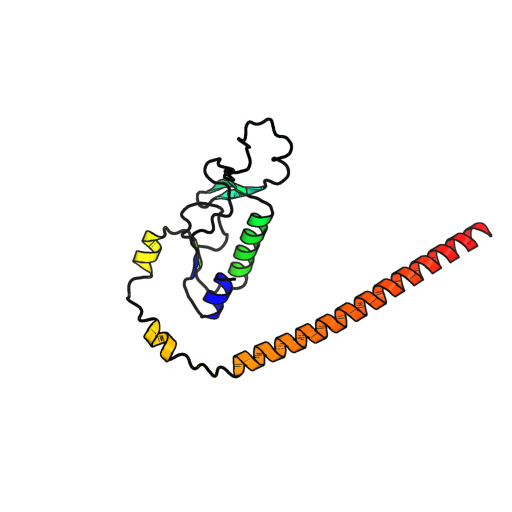 1.00 97.06 101 THR A C 1
ATOM 808 O O . THR A 1 101 ? -9.729 8.175 11.981 1.00 97.06 101 THR A O 1
ATOM 811 N N . LEU A 1 102 ? -7.818 9.269 12.385 1.00 96.56 102 LEU A N 1
ATOM 812 C CA . LEU A 1 102 ? -7.305 8.202 13.244 1.00 96.56 102 LEU A CA 1
ATOM 813 C C . LEU A 1 102 ? -8.220 8.000 14.453 1.00 96.56 102 LEU A C 1
ATOM 815 O O . LEU A 1 102 ? -8.469 6.863 14.850 1.00 96.56 102 LEU A O 1
ATOM 819 N N . ASN A 1 103 ? -8.738 9.093 15.017 1.00 97.25 103 ASN A N 1
ATOM 820 C CA . ASN A 1 103 ? -9.627 9.019 16.167 1.00 97.25 103 ASN A CA 1
ATOM 821 C C . ASN A 1 103 ? -10.930 8.274 15.832 1.00 97.25 103 ASN A C 1
ATOM 823 O O . ASN A 1 103 ? -11.289 7.336 16.539 1.00 97.25 103 ASN A O 1
ATOM 827 N N . GLU A 1 104 ? -11.583 8.606 14.714 1.00 97.38 104 GLU A N 1
ATOM 828 C CA . GLU A 1 104 ? -12.776 7.881 14.247 1.00 97.38 104 GLU A CA 1
ATOM 829 C C . GLU A 1 104 ? -12.478 6.400 13.978 1.00 97.38 104 GLU A C 1
ATOM 831 O O . GLU A 1 104 ? -13.286 5.531 14.310 1.00 97.38 104 GLU A O 1
ATOM 836 N N . ALA A 1 105 ? -11.312 6.088 13.405 1.00 96.81 105 ALA A N 1
ATOM 837 C CA . ALA A 1 105 ? -10.916 4.710 13.136 1.00 96.81 105 ALA A CA 1
ATOM 838 C C . ALA A 1 105 ? -10.706 3.909 14.432 1.00 96.81 105 ALA A C 1
ATOM 840 O O . ALA A 1 105 ? -11.150 2.762 14.524 1.00 96.81 105 ALA A O 1
ATOM 841 N N . ILE A 1 106 ? -10.077 4.511 15.447 1.00 95.38 106 ILE A N 1
ATOM 842 C CA . ILE A 1 106 ? -9.901 3.902 16.772 1.00 95.38 106 ILE A CA 1
ATOM 843 C C . ILE A 1 106 ? -11.260 3.669 17.432 1.00 95.38 106 ILE A C 1
ATOM 845 O O . ILE A 1 106 ? -11.542 2.550 17.855 1.00 95.38 106 ILE A O 1
ATOM 849 N N . GLU A 1 107 ? -12.116 4.689 17.482 1.00 96.50 107 GLU A N 1
ATOM 850 C CA . GLU A 1 107 ? -13.443 4.588 18.097 1.00 96.50 107 GLU A CA 1
ATOM 851 C C . GLU A 1 107 ? -14.315 3.523 17.420 1.00 96.50 107 GLU A C 1
ATOM 853 O O . GLU A 1 107 ? -15.067 2.815 18.090 1.00 96.50 107 GLU A O 1
ATOM 858 N N . LYS A 1 108 ? -14.197 3.376 16.096 1.00 96.56 108 LYS A N 1
ATOM 859 C CA . LYS A 1 108 ? -15.003 2.435 15.316 1.00 96.56 108 LYS A CA 1
ATOM 860 C C . LYS A 1 108 ? -14.488 0.996 15.356 1.00 96.56 108 LYS A C 1
ATOM 862 O O . LYS A 1 108 ? -15.305 0.078 15.392 1.00 96.56 108 LYS A O 1
ATOM 867 N N . TYR A 1 109 ? -13.173 0.782 15.288 1.00 94.50 109 TYR A N 1
ATOM 868 C CA . TYR A 1 109 ? -12.598 -0.552 15.056 1.00 94.50 109 TYR A CA 1
ATOM 869 C C . TYR A 1 109 ? -11.762 -1.095 16.221 1.00 94.50 109 TYR A C 1
ATOM 871 O O . TYR A 1 109 ? -11.579 -2.308 16.316 1.00 94.50 109 TYR A O 1
ATOM 879 N N . CYS A 1 110 ? -11.272 -0.245 17.124 1.00 91.50 110 CYS A N 1
ATOM 880 C CA . CYS A 1 110 ? -10.437 -0.644 18.262 1.00 91.50 110 CYS A CA 1
ATOM 881 C C . CYS A 1 110 ? -11.252 -0.710 19.565 1.00 91.50 110 CYS A C 1
ATOM 883 O O . CYS A 1 110 ? -10.829 -0.200 20.601 1.00 91.50 110 CYS A O 1
ATOM 885 N N . THR A 1 111 ? -12.436 -1.324 19.516 1.00 93.19 111 THR A N 1
ATOM 886 C CA . THR A 1 111 ? -13.398 -1.354 20.634 1.00 93.19 111 THR A CA 1
ATOM 887 C C . THR A 1 111 ? -13.139 -2.456 21.660 1.00 93.19 111 THR A C 1
ATOM 889 O O . THR A 1 111 ? -13.741 -2.454 22.731 1.00 93.19 111 THR A O 1
ATOM 892 N N . GLU A 1 112 ? -12.276 -3.417 21.338 1.00 89.69 112 GLU A N 1
ATOM 893 C CA . GLU A 1 112 ? -11.973 -4.572 22.182 1.00 89.69 112 GLU A CA 1
ATOM 894 C C . GLU A 1 112 ? -10.474 -4.657 22.466 1.00 89.69 112 GLU A C 1
ATOM 896 O O . GLU A 1 112 ? -9.637 -4.431 21.589 1.00 89.69 112 GLU A O 1
ATOM 901 N N . GLU A 1 113 ? -10.124 -5.035 23.695 1.00 87.00 113 GLU A N 1
ATOM 902 C CA . GLU A 1 113 ? -8.738 -5.300 24.057 1.00 87.00 113 GLU A CA 1
ATOM 903 C C . GLU A 1 113 ? -8.317 -6.681 23.538 1.00 87.00 113 GLU A C 1
ATOM 905 O O . GLU A 1 113 ? -8.920 -7.709 23.853 1.00 87.00 113 GLU A O 1
ATOM 910 N N . ILE A 1 114 ? -7.260 -6.716 22.727 1.00 85.38 114 ILE A N 1
ATOM 911 C CA . ILE A 1 114 ? -6.758 -7.953 22.131 1.00 85.38 114 ILE A CA 1
ATOM 912 C C . ILE A 1 114 ? -5.509 -8.407 22.882 1.00 85.38 114 ILE A C 1
ATOM 914 O O . ILE A 1 114 ? -4.461 -7.765 22.823 1.00 85.38 114 ILE A O 1
ATOM 918 N N . ASN A 1 115 ? -5.572 -9.588 23.501 1.00 85.88 115 ASN A N 1
ATOM 919 C CA . ASN A 1 115 ? -4.384 -10.244 24.040 1.00 85.88 115 ASN A CA 1
ATOM 920 C C . ASN A 1 115 ? -3.547 -10.864 22.908 1.00 85.88 115 ASN A C 1
ATOM 922 O O . ASN A 1 115 ? -3.700 -12.032 22.539 1.00 85.88 115 ASN A O 1
ATOM 926 N N . ILE A 1 116 ? -2.650 -10.059 22.336 1.00 82.88 116 ILE A N 1
ATOM 927 C CA . ILE A 1 116 ? -1.774 -10.476 21.232 1.00 82.88 116 ILE A CA 1
ATOM 928 C C . ILE A 1 116 ? -0.890 -11.654 21.657 1.00 82.88 116 ILE A C 1
ATOM 930 O O . ILE A 1 116 ? -0.719 -12.600 20.892 1.00 82.88 116 ILE A O 1
ATOM 934 N N . ALA A 1 117 ? -0.359 -11.632 22.882 1.00 82.38 117 ALA A N 1
ATOM 935 C CA . ALA A 1 117 ? 0.543 -12.672 23.370 1.00 82.38 117 ALA A CA 1
ATOM 936 C C . ALA A 1 117 ? -0.133 -14.051 23.407 1.00 82.38 117 ALA A C 1
ATOM 938 O O . ALA A 1 117 ? 0.484 -15.051 23.046 1.00 82.38 117 ALA A O 1
ATOM 939 N N . GLU A 1 118 ? -1.401 -14.111 23.808 1.00 82.94 118 GLU A N 1
ATOM 940 C CA . GLU A 1 118 ? -2.193 -15.340 23.775 1.00 82.94 118 GLU A CA 1
ATOM 941 C C . GLU A 1 118 ? -2.473 -15.804 22.343 1.00 82.94 118 GLU A C 1
ATOM 943 O O . GLU A 1 118 ? -2.257 -16.974 22.025 1.00 82.94 118 GLU A O 1
ATOM 948 N N . ARG A 1 119 ? -2.865 -14.890 21.446 1.00 78.88 119 ARG A N 1
ATOM 949 C CA . ARG A 1 119 ? -3.097 -15.232 20.035 1.00 78.88 119 ARG A CA 1
ATOM 950 C C . ARG A 1 119 ? -1.843 -15.790 19.367 1.00 78.88 119 ARG A C 1
ATOM 952 O O . ARG A 1 119 ? -1.943 -16.774 18.645 1.00 78.88 119 ARG A O 1
ATOM 959 N N . LEU A 1 120 ? -0.673 -15.215 19.650 1.00 77.06 120 LEU A N 1
ATOM 960 C CA . LEU A 1 120 ? 0.607 -15.675 19.107 1.00 77.06 120 LEU A CA 1
ATOM 961 C C . LEU A 1 120 ? 1.011 -17.065 19.621 1.00 77.06 120 LEU A C 1
ATOM 963 O O . LEU A 1 120 ? 1.609 -17.824 18.865 1.00 77.06 120 LEU A O 1
ATOM 967 N N . LYS A 1 121 ? 0.667 -17.430 20.866 1.00 79.25 121 LYS A N 1
ATOM 968 C CA . LYS A 1 121 ? 0.935 -18.781 21.405 1.00 79.25 121 LYS A CA 1
ATOM 969 C C . LYS A 1 121 ? 0.178 -19.878 20.657 1.00 79.25 121 LYS A C 1
ATOM 971 O O . LYS A 1 121 ? 0.663 -21.001 20.589 1.00 79.25 121 LYS A O 1
ATOM 976 N N . ASN A 1 122 ? -0.986 -19.541 20.106 1.00 67.62 122 ASN A N 1
ATOM 977 C CA . ASN A 1 122 ? -1.846 -20.468 19.373 1.00 67.62 122 ASN A CA 1
ATOM 978 C C . ASN A 1 122 ? -1.506 -20.549 17.876 1.00 67.62 122 ASN A C 1
ATOM 980 O O . ASN A 1 122 ? -2.127 -21.327 17.153 1.00 67.62 122 ASN A O 1
ATOM 984 N N . ILE A 1 123 ? -0.539 -19.761 17.392 1.00 73.19 123 ILE A N 1
ATOM 985 C CA . ILE A 1 123 ? -0.050 -19.869 16.017 1.00 73.19 123 ILE A CA 1
ATOM 986 C C . ILE A 1 123 ? 0.897 -21.065 15.955 1.00 73.19 123 ILE A C 1
ATOM 988 O O . ILE A 1 123 ? 2.013 -21.021 16.475 1.00 73.19 123 ILE A O 1
ATOM 992 N N . ASP A 1 124 ? 0.449 -22.138 15.306 1.00 67.19 124 ASP A N 1
ATOM 993 C CA . ASP A 1 124 ? 1.299 -23.287 15.017 1.00 67.19 124 ASP A CA 1
ATOM 994 C C . ASP A 1 124 ? 2.470 -22.842 14.124 1.00 67.19 124 ASP A C 1
ATOM 996 O O . ASP A 1 124 ? 2.301 -22.364 12.998 1.00 67.19 124 ASP A O 1
ATOM 1000 N N . SER A 1 125 ? 3.680 -22.965 14.665 1.00 62.66 125 SER A N 1
ATOM 1001 C CA . SER A 1 125 ? 4.930 -22.575 14.005 1.00 62.66 125 SER A CA 1
ATOM 1002 C C . SER A 1 125 ? 5.355 -23.555 12.906 1.00 62.66 125 SER A C 1
ATOM 1004 O O . SER A 1 125 ? 6.284 -23.271 12.149 1.00 62.66 125 SER A O 1
ATOM 1006 N N . SER A 1 126 ? 4.657 -24.686 12.766 1.00 63.06 126 SER A N 1
ATOM 1007 C CA . SER A 1 126 ? 4.941 -25.719 11.773 1.00 63.06 126 SER A CA 1
ATOM 1008 C C . SER A 1 126 ? 4.081 -25.581 10.511 1.00 63.06 126 SER A C 1
ATOM 1010 O O . SER A 1 126 ? 3.477 -26.534 10.026 1.00 63.06 126 SER A O 1
ATOM 1012 N N . ASN A 1 127 ? 4.036 -24.387 9.911 1.00 65.19 127 ASN A N 1
ATOM 1013 C CA . ASN A 1 127 ? 3.304 -24.195 8.656 1.00 65.19 127 ASN A CA 1
ATOM 1014 C C . ASN A 1 127 ? 4.100 -24.756 7.457 1.00 65.19 127 ASN A C 1
ATOM 1016 O O . ASN A 1 127 ? 4.681 -24.019 6.654 1.00 65.19 127 ASN A O 1
ATOM 1020 N N . SER A 1 128 ? 4.172 -26.091 7.380 1.00 68.38 128 SER A N 1
ATOM 1021 C CA . SER A 1 128 ? 4.883 -26.851 6.341 1.00 68.38 128 SER A CA 1
ATOM 1022 C C . SER A 1 128 ? 4.451 -26.441 4.930 1.00 68.38 128 SER A C 1
ATOM 1024 O O . SER A 1 128 ? 5.289 -26.318 4.038 1.00 68.38 128 SER A O 1
ATOM 1026 N N . GLU A 1 129 ? 3.176 -26.096 4.754 1.00 75.81 129 GLU A N 1
ATOM 1027 C CA . GLU A 1 129 ? 2.612 -25.651 3.482 1.00 75.81 129 GLU A CA 1
ATOM 1028 C C . GLU A 1 129 ? 3.203 -24.308 3.013 1.00 75.81 129 GLU A C 1
ATOM 1030 O O . GLU A 1 129 ? 3.490 -24.122 1.827 1.00 75.81 129 GLU A O 1
ATOM 1035 N N . LEU A 1 130 ? 3.449 -23.364 3.931 1.00 74.62 130 LEU A N 1
ATOM 1036 C CA . LEU A 1 130 ? 4.098 -22.091 3.597 1.00 74.62 130 LEU A CA 1
ATOM 1037 C C . LEU A 1 130 ? 5.550 -22.309 3.155 1.00 74.62 130 LEU A C 1
ATOM 1039 O O . LEU A 1 130 ? 5.993 -21.722 2.165 1.00 74.62 130 LEU A O 1
ATOM 1043 N N . VAL A 1 131 ? 6.280 -23.183 3.852 1.00 78.94 131 VAL A N 1
ATOM 1044 C CA . VAL A 1 131 ? 7.661 -23.543 3.495 1.00 78.94 131 VAL A CA 1
ATOM 1045 C C . VAL A 1 131 ? 7.705 -24.198 2.113 1.00 78.94 131 VAL A C 1
ATOM 1047 O O . VAL A 1 131 ? 8.577 -23.866 1.305 1.00 78.94 131 VAL A O 1
ATOM 1050 N N . GLU A 1 132 ? 6.744 -25.062 1.791 1.00 83.25 132 GLU A N 1
ATOM 1051 C CA . GLU A 1 132 ? 6.620 -25.664 0.462 1.00 83.25 132 GLU A CA 1
ATOM 1052 C C . GLU A 1 132 ? 6.312 -24.624 -0.623 1.00 83.25 132 GLU A C 1
ATOM 1054 O O . GLU A 1 132 ? 6.993 -24.595 -1.654 1.00 83.25 132 GLU A O 1
ATOM 1059 N N . LYS A 1 133 ? 5.355 -23.713 -0.388 1.00 84.56 133 LYS A N 1
ATOM 1060 C CA . LYS A 1 133 ? 5.010 -22.625 -1.326 1.00 84.56 133 LYS A CA 1
ATOM 1061 C C . LYS A 1 133 ? 6.194 -21.696 -1.590 1.00 84.56 133 LYS A C 1
ATOM 1063 O O . LYS A 1 133 ? 6.465 -21.353 -2.748 1.00 84.56 133 LYS A O 1
ATOM 1068 N N . ILE A 1 134 ? 6.931 -21.318 -0.544 1.00 82.88 134 ILE A N 1
ATOM 1069 C CA . ILE A 1 134 ? 8.146 -20.498 -0.657 1.00 82.88 134 ILE A CA 1
ATOM 1070 C C . ILE A 1 134 ? 9.212 -21.253 -1.452 1.00 82.88 134 ILE A C 1
ATOM 1072 O O . ILE A 1 134 ? 9.766 -20.713 -2.412 1.00 82.88 134 ILE A O 1
ATOM 1076 N N . THR A 1 135 ? 9.459 -22.520 -1.117 1.00 87.25 135 THR A N 1
ATOM 1077 C CA . THR A 1 135 ? 10.454 -23.363 -1.794 1.00 87.25 135 THR A CA 1
ATOM 1078 C C . THR A 1 135 ? 10.131 -23.532 -3.281 1.00 87.25 135 THR A C 1
ATOM 1080 O O . THR A 1 135 ? 11.006 -23.380 -4.141 1.00 87.25 135 THR A O 1
ATOM 1083 N N . TYR A 1 136 ? 8.862 -23.775 -3.618 1.00 92.44 136 TYR A N 1
ATOM 1084 C CA . TYR A 1 136 ? 8.394 -23.865 -4.999 1.00 92.44 136 TYR A CA 1
ATOM 1085 C C . TYR A 1 136 ? 8.595 -22.550 -5.764 1.00 92.44 136 TYR A C 1
ATOM 1087 O O . TYR A 1 136 ? 9.109 -22.558 -6.889 1.00 92.44 136 TYR A O 1
ATOM 1095 N N . SER A 1 137 ? 8.240 -21.422 -5.145 1.00 90.38 137 SER A N 1
ATOM 1096 C CA . SER A 1 137 ? 8.391 -20.088 -5.734 1.00 90.38 137 SER A CA 1
ATOM 1097 C C . SER A 1 137 ? 9.862 -19.744 -5.978 1.00 90.38 137 SER A C 1
ATOM 1099 O O . SER A 1 137 ? 10.221 -19.310 -7.074 1.00 90.38 137 SER A O 1
ATOM 1101 N N . LEU A 1 138 ? 10.744 -20.035 -5.016 1.00 92.81 138 LEU A N 1
ATOM 1102 C CA . LEU A 1 138 ? 12.193 -19.874 -5.164 1.00 92.81 138 LEU A CA 1
ATOM 1103 C C . LEU A 1 138 ? 12.740 -20.712 -6.324 1.00 92.81 138 LEU A C 1
ATOM 1105 O O . LEU A 1 138 ? 13.514 -20.204 -7.139 1.00 92.81 138 LEU A O 1
ATOM 1109 N N . ARG A 1 139 ? 12.288 -21.965 -6.466 1.00 94.88 139 ARG A N 1
ATOM 1110 C CA . ARG A 1 139 ? 12.665 -22.818 -7.602 1.00 94.88 139 ARG A CA 1
ATOM 1111 C C . ARG A 1 139 ? 12.218 -22.211 -8.934 1.00 94.88 139 ARG A C 1
ATOM 1113 O O . ARG A 1 139 ? 13.002 -22.167 -9.881 1.00 94.88 139 ARG A O 1
ATOM 1120 N N . LYS A 1 140 ? 10.985 -21.702 -9.023 1.00 94.94 140 LYS A N 1
ATOM 1121 C CA . LYS A 1 140 ? 10.488 -21.025 -10.235 1.00 94.94 140 LYS A CA 1
ATOM 1122 C C . LYS A 1 140 ? 11.293 -19.771 -10.567 1.00 94.94 140 LYS A C 1
ATOM 1124 O O . LYS A 1 140 ? 11.657 -19.590 -11.727 1.00 94.94 140 LYS A O 1
ATOM 1129 N N . LEU A 1 141 ? 11.635 -18.953 -9.573 1.00 94.06 141 LEU A N 1
ATOM 1130 C CA . LEU A 1 141 ? 12.485 -17.773 -9.761 1.00 94.06 141 LEU A CA 1
ATOM 1131 C C . LEU A 1 141 ? 13.888 -18.145 -10.261 1.00 94.06 141 LEU A C 1
ATOM 1133 O O . LEU A 1 141 ? 14.424 -17.484 -11.153 1.00 94.06 141 LEU A O 1
ATOM 1137 N N . GLN A 1 142 ? 14.475 -19.230 -9.749 1.00 95.00 142 GLN A N 1
ATOM 1138 C CA . GLN A 1 142 ? 15.759 -19.740 -10.237 1.00 95.00 142 GLN A CA 1
ATOM 1139 C C . GLN A 1 142 ? 15.683 -20.194 -11.702 1.00 95.00 142 GLN A C 1
ATOM 1141 O O . GLN A 1 142 ? 16.581 -19.879 -12.488 1.00 95.00 142 GLN A O 1
ATOM 1146 N N . GLU A 1 143 ? 14.612 -20.883 -12.097 1.00 95.94 143 GLU A N 1
ATOM 1147 C CA . GLU A 1 143 ? 14.396 -21.284 -13.492 1.00 95.94 143 GLU A CA 1
ATOM 1148 C C . GLU A 1 143 ? 14.177 -20.075 -14.414 1.00 95.94 143 GLU A C 1
ATOM 1150 O O . GLU A 1 143 ? 14.796 -19.986 -15.479 1.00 95.94 143 GLU A O 1
ATOM 1155 N N . LEU A 1 144 ? 13.394 -19.083 -13.980 1.00 96.00 144 LEU A N 1
ATOM 1156 C CA . LEU A 1 144 ? 13.221 -17.822 -14.707 1.00 96.00 144 LEU A CA 1
ATOM 1157 C C . LEU A 1 144 ? 14.557 -17.100 -14.906 1.00 96.00 144 LEU A C 1
ATOM 1159 O O . LEU A 1 144 ? 14.865 -16.666 -16.017 1.00 96.00 144 LEU A O 1
ATOM 1163 N N . LYS A 1 145 ? 15.402 -17.038 -13.870 1.00 96.81 145 LYS A N 1
ATOM 1164 C CA . LYS A 1 145 ? 16.750 -16.459 -13.959 1.00 96.81 145 LYS A CA 1
ATOM 1165 C C . LYS A 1 145 ? 17.601 -17.165 -15.019 1.00 96.81 145 LYS A C 1
ATOM 1167 O O . LYS A 1 145 ? 18.248 -16.495 -15.827 1.00 96.81 145 LYS A O 1
ATOM 1172 N N . LYS A 1 146 ? 17.593 -18.504 -15.062 1.00 96.44 146 LYS A N 1
ATOM 1173 C CA . LYS A 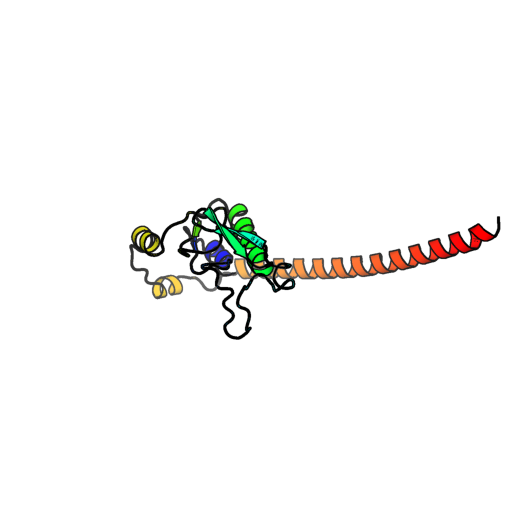1 146 ? 18.296 -19.279 -16.106 1.00 96.44 146 LYS A CA 1
ATOM 1174 C C . LYS A 1 146 ? 17.756 -18.943 -17.500 1.00 96.44 146 LYS A C 1
ATOM 1176 O O . LYS A 1 146 ? 18.544 -18.730 -18.428 1.00 96.44 146 LYS A O 1
ATOM 1181 N N . GLY A 1 147 ? 16.433 -18.839 -17.634 1.00 96.31 147 GLY A N 1
ATOM 1182 C CA . GLY A 1 147 ? 15.758 -18.415 -18.861 1.00 96.31 147 GLY A CA 1
ATOM 1183 C C . GLY A 1 147 ? 16.224 -17.038 -19.338 1.00 96.31 147 GLY A C 1
ATOM 1184 O O . GLY A 1 147 ? 16.667 -16.901 -20.479 1.00 96.31 147 GLY A O 1
ATOM 1185 N N . LEU A 1 148 ? 16.231 -16.043 -18.448 1.00 97.25 148 LEU A N 1
ATOM 1186 C CA . LEU A 1 148 ? 16.681 -14.679 -18.744 1.00 97.25 148 LEU A CA 1
ATOM 1187 C C . LEU A 1 148 ? 18.146 -14.630 -19.195 1.00 97.25 148 LEU A C 1
ATOM 1189 O O . LEU A 1 148 ? 18.474 -13.935 -20.157 1.00 97.25 148 LEU A O 1
ATOM 1193 N N . ILE A 1 149 ? 19.032 -15.415 -18.572 1.00 97.38 149 ILE A N 1
ATOM 1194 C CA . ILE A 1 149 ? 20.435 -15.526 -19.005 1.00 97.38 149 ILE A CA 1
ATOM 1195 C C . ILE A 1 149 ? 20.523 -16.089 -20.431 1.00 97.38 149 ILE A C 1
ATOM 1197 O O . ILE A 1 149 ? 21.309 -15.596 -21.246 1.00 97.38 149 ILE A O 1
ATOM 1201 N N . LYS A 1 150 ? 19.718 -17.106 -20.759 1.00 96.75 150 LYS A N 1
ATOM 1202 C CA . LYS A 1 150 ? 19.684 -17.702 -22.103 1.00 96.75 150 LYS A CA 1
ATOM 1203 C C . LYS A 1 150 ? 19.165 -16.709 -23.142 1.00 96.75 150 LYS A C 1
ATOM 1205 O O . LYS A 1 150 ? 19.770 -16.593 -24.208 1.00 96.75 150 LYS A O 1
ATOM 1210 N N . VAL A 1 151 ? 18.100 -15.973 -22.820 1.00 97.62 151 VAL A N 1
ATOM 1211 C CA . VAL A 1 151 ? 17.563 -14.899 -23.668 1.00 97.62 151 VAL A CA 1
ATOM 1212 C C . VAL A 1 151 ? 18.634 -13.838 -23.905 1.00 97.62 151 VAL A C 1
ATOM 1214 O O . VAL A 1 151 ? 18.957 -13.570 -25.056 1.00 97.62 151 VAL A O 1
ATOM 1217 N N . LYS A 1 152 ? 19.291 -13.337 -22.849 1.00 97.50 152 LYS A N 1
ATOM 1218 C CA . LYS A 1 152 ? 20.385 -12.359 -22.963 1.00 97.50 152 LYS A CA 1
ATOM 1219 C C . LYS A 1 152 ? 21.490 -12.831 -23.914 1.00 97.50 152 LYS A C 1
ATOM 1221 O O . LYS A 1 152 ? 21.899 -12.077 -24.795 1.00 97.50 152 LYS A O 1
ATOM 1226 N N . LYS A 1 153 ? 21.955 -14.080 -23.777 1.00 97.12 153 LYS A N 1
ATOM 1227 C CA . LYS A 1 153 ? 22.980 -14.662 -24.667 1.00 97.12 153 LYS A CA 1
ATOM 1228 C C . LYS A 1 153 ? 22.520 -14.691 -26.128 1.00 97.12 153 LYS A C 1
ATOM 1230 O O . LYS A 1 153 ? 23.278 -14.289 -27.011 1.00 97.12 153 LYS A O 1
ATOM 1235 N N . LYS A 1 154 ? 21.284 -15.135 -26.384 1.00 96.94 154 LYS A N 1
ATOM 1236 C CA . LYS A 1 154 ? 20.714 -15.166 -27.739 1.00 96.94 154 LYS A CA 1
ATOM 1237 C C . LYS A 1 154 ? 20.565 -13.763 -28.327 1.00 96.94 154 LYS A C 1
ATOM 1239 O O . LYS A 1 154 ? 20.956 -13.567 -29.472 1.00 96.94 154 LYS A O 1
ATOM 1244 N N . SER A 1 155 ? 20.094 -12.791 -27.548 1.00 97.19 155 SER A N 1
ATOM 1245 C CA . SER A 1 155 ? 19.958 -11.400 -27.991 1.00 97.19 155 SER A CA 1
ATOM 1246 C C . SER A 1 155 ? 21.307 -10.786 -28.374 1.00 97.19 155 SER A C 1
ATOM 1248 O O . SER A 1 155 ? 21.417 -10.177 -29.434 1.00 97.19 155 SER A O 1
ATOM 1250 N N . ILE A 1 156 ? 22.364 -11.015 -27.581 1.00 97.06 156 ILE A N 1
ATOM 1251 C CA . ILE A 1 156 ? 23.729 -10.560 -27.909 1.00 97.06 156 ILE A CA 1
ATOM 1252 C C . ILE A 1 156 ? 24.215 -11.189 -29.222 1.00 97.06 156 ILE A C 1
ATOM 1254 O O . ILE A 1 156 ? 24.757 -10.493 -30.083 1.00 97.06 156 ILE A O 1
ATOM 1258 N N . SER A 1 157 ? 24.001 -12.495 -29.403 1.00 95.69 157 SER A N 1
ATOM 1259 C CA . SER A 1 157 ? 24.367 -13.172 -30.650 1.00 95.69 157 SER A CA 1
ATOM 1260 C C . SER A 1 157 ? 23.582 -12.627 -31.845 1.00 95.69 157 SER A C 1
ATOM 1262 O O . SER A 1 157 ? 24.168 -12.417 -32.903 1.00 95.69 157 SER A O 1
ATOM 1264 N N . GLY A 1 158 ? 22.282 -12.371 -31.680 1.00 96.75 158 GLY A N 1
ATOM 1265 C CA . GLY A 1 158 ? 21.427 -11.786 -32.714 1.00 96.75 158 GLY A CA 1
ATOM 1266 C C . GLY A 1 158 ? 21.912 -10.405 -33.149 1.00 96.75 158 GLY A C 1
ATOM 1267 O O . GLY A 1 158 ? 22.045 -10.154 -34.344 1.00 96.75 158 GLY A O 1
ATOM 1268 N N . ILE A 1 159 ? 22.289 -9.548 -32.193 1.00 97.06 159 ILE A N 1
ATOM 1269 C CA . ILE A 1 159 ? 22.896 -8.239 -32.484 1.00 97.06 159 ILE A CA 1
ATOM 1270 C C . ILE A 1 159 ? 24.194 -8.411 -33.285 1.00 97.06 159 ILE A C 1
ATOM 1272 O O . ILE A 1 159 ? 24.407 -7.699 -34.265 1.00 97.06 159 ILE A O 1
ATOM 1276 N N . LYS A 1 160 ? 25.054 -9.370 -32.913 1.00 96.69 160 LYS A N 1
ATOM 1277 C CA . LYS A 1 160 ? 26.309 -9.640 -33.635 1.00 96.69 160 LYS A CA 1
ATOM 1278 C C . LYS A 1 160 ? 26.063 -10.093 -35.078 1.00 96.69 160 LYS A C 1
ATOM 1280 O O . LYS A 1 160 ? 26.740 -9.609 -35.980 1.00 96.69 160 LYS A O 1
ATOM 1285 N N . PHE A 1 161 ? 25.113 -11.001 -35.303 1.00 96.44 161 PHE A N 1
ATOM 1286 C CA . PHE A 1 161 ? 24.761 -11.456 -36.652 1.00 96.44 161 PHE A CA 1
ATOM 1287 C C . PHE A 1 161 ? 24.144 -10.339 -37.496 1.00 96.44 161 PHE A C 1
ATOM 1289 O O . PHE A 1 161 ? 24.537 -10.172 -38.646 1.00 96.44 161 PHE A O 1
ATOM 1296 N N . SER A 1 162 ? 23.250 -9.539 -36.912 1.00 96.56 162 SER A N 1
ATOM 1297 C CA . SER A 1 162 ? 22.638 -8.393 -37.588 1.00 96.56 162 SER A CA 1
ATOM 1298 C C . SER A 1 162 ? 23.689 -7.367 -38.033 1.00 96.56 162 SER A C 1
ATOM 1300 O O . SER A 1 162 ? 23.688 -6.947 -39.187 1.00 96.56 162 SER A O 1
ATOM 1302 N N . LYS A 1 163 ? 24.673 -7.051 -37.174 1.00 95.94 163 LYS A N 1
ATOM 1303 C CA . LYS A 1 163 ? 25.805 -6.181 -37.543 1.00 95.94 163 LYS A CA 1
ATOM 1304 C C . LYS A 1 163 ? 26.616 -6.736 -38.717 1.00 95.94 163 LYS A C 1
ATOM 1306 O O . LYS A 1 163 ? 26.852 -6.004 -39.670 1.00 95.94 163 LYS A O 1
ATOM 1311 N N . LYS A 1 164 ? 26.964 -8.028 -38.694 1.00 95.06 164 LYS A N 1
ATOM 1312 C CA . LYS A 1 164 ? 27.683 -8.677 -39.806 1.00 95.06 164 LYS A CA 1
ATOM 1313 C C . LYS A 1 164 ? 26.897 -8.651 -41.118 1.00 95.06 164 LYS A C 1
ATOM 1315 O O . LYS A 1 164 ? 27.482 -8.432 -42.170 1.00 95.06 164 LYS A O 1
ATOM 1320 N N . MET A 1 165 ? 25.582 -8.876 -41.071 1.00 94.50 165 MET A N 1
ATOM 1321 C CA . MET A 1 165 ? 24.730 -8.779 -42.263 1.00 94.50 165 MET A CA 1
ATOM 1322 C C . MET A 1 165 ? 24.683 -7.352 -42.817 1.00 94.50 165 MET A C 1
ATOM 1324 O O . MET A 1 165 ? 24.723 -7.176 -44.030 1.00 94.50 165 MET A O 1
ATOM 1328 N N . LEU A 1 166 ? 24.628 -6.340 -41.945 1.00 94.44 166 LEU A N 1
ATOM 1329 C CA . LEU A 1 166 ? 24.675 -4.936 -42.358 1.00 94.44 166 LEU A CA 1
ATOM 1330 C C . LEU A 1 166 ? 26.017 -4.563 -42.999 1.00 94.44 166 LEU A C 1
ATOM 1332 O O . LEU A 1 166 ? 26.016 -3.849 -43.997 1.00 94.44 166 LEU A O 1
ATOM 1336 N N . GLU A 1 167 ? 27.136 -5.039 -42.448 1.00 93.94 167 GLU A N 1
ATOM 1337 C CA . GLU A 1 167 ? 28.473 -4.872 -43.040 1.00 93.94 167 GLU A CA 1
ATOM 1338 C C . GLU A 1 167 ? 28.533 -5.521 -44.427 1.00 93.94 167 GLU A C 1
ATOM 1340 O O . GLU A 1 167 ? 28.784 -4.830 -45.409 1.00 93.94 167 GLU A O 1
ATOM 1345 N N . TYR A 1 168 ? 28.151 -6.798 -44.539 1.00 93.31 168 TYR A N 1
ATOM 1346 C CA . TYR A 1 168 ? 28.119 -7.506 -45.821 1.00 93.31 168 TYR A CA 1
ATOM 1347 C C . TYR A 1 168 ? 27.238 -6.803 -46.865 1.00 93.31 168 TYR A C 1
ATOM 1349 O O . TYR A 1 168 ? 27.635 -6.657 -48.018 1.00 93.31 168 TYR A O 1
ATOM 1357 N N . TYR A 1 169 ? 26.047 -6.337 -46.477 1.00 92.81 169 TYR A N 1
ATOM 1358 C CA . TYR A 1 169 ? 25.175 -5.586 -47.381 1.00 92.81 169 TYR A CA 1
ATOM 1359 C C . TYR A 1 169 ? 25.828 -4.281 -47.854 1.00 92.81 169 TYR A C 1
ATOM 1361 O O . TYR A 1 169 ? 25.732 -3.955 -49.033 1.00 92.81 169 TYR A O 1
ATOM 1369 N N . ARG A 1 170 ? 26.503 -3.535 -46.968 1.00 91.56 170 ARG A N 1
ATOM 1370 C CA . ARG A 1 170 ? 27.201 -2.289 -47.330 1.00 91.56 170 ARG A CA 1
ATOM 1371 C C . ARG A 1 170 ? 28.362 -2.541 -48.287 1.00 91.56 170 ARG A C 1
ATOM 1373 O O . ARG A 1 170 ? 28.473 -1.823 -49.275 1.00 91.56 170 ARG A O 1
ATOM 1380 N N . ASP A 1 171 ? 29.161 -3.570 -48.027 1.00 88.12 171 ASP A N 1
ATOM 1381 C CA . ASP A 1 171 ? 30.329 -3.904 -48.846 1.00 88.12 171 ASP A CA 1
ATOM 1382 C C . ASP A 1 171 ? 29.923 -4.324 -50.268 1.00 88.12 171 ASP A C 1
ATOM 1384 O O . ASP A 1 171 ? 30.551 -3.916 -51.240 1.00 88.12 171 ASP A O 1
ATOM 1388 N N . ASN A 1 172 ? 28.815 -5.062 -50.410 1.00 82.25 172 ASN A N 1
ATOM 1389 C CA . ASN A 1 172 ? 28.324 -5.521 -51.716 1.00 82.25 172 ASN A CA 1
ATOM 1390 C C . ASN A 1 172 ? 27.428 -4.502 -52.441 1.00 82.25 172 ASN A C 1
ATOM 1392 O O . ASN A 1 172 ? 27.226 -4.619 -53.646 1.00 82.25 172 ASN A O 1
ATOM 1396 N N . LYS A 1 173 ? 26.899 -3.485 -51.748 1.00 72.75 173 LYS A N 1
ATOM 1397 C CA . LYS A 1 173 ? 26.130 -2.399 -52.379 1.00 72.75 173 LYS A CA 1
ATOM 1398 C C . LYS A 1 173 ? 27.018 -1.417 -53.154 1.00 72.75 173 LYS A C 1
ATOM 1400 O O . LYS A 1 173 ? 26.512 -0.727 -54.025 1.00 72.75 173 LYS A O 1
ATOM 1405 N N . ASN A 1 174 ? 28.319 -1.374 -52.860 1.00 60.34 174 ASN A N 1
ATOM 1406 C CA . ASN A 1 174 ? 29.301 -0.528 -53.550 1.00 60.34 174 ASN A CA 1
ATOM 1407 C C . ASN A 1 174 ? 29.972 -1.222 -54.759 1.00 60.34 174 ASN A C 1
ATOM 1409 O O . ASN A 1 174 ? 30.904 -0.662 -55.332 1.00 60.34 174 ASN A O 1
ATOM 1413 N N . MET A 1 175 ? 29.550 -2.443 -55.118 1.00 57.62 175 MET A N 1
ATOM 1414 C CA . MET A 1 175 ? 30.094 -3.231 -56.241 1.00 57.62 175 MET A CA 1
ATOM 1415 C C . MET A 1 175 ? 29.142 -3.337 -57.450 1.00 57.62 175 MET A C 1
ATOM 1417 O O . MET A 1 175 ? 29.462 -4.039 -58.408 1.00 57.62 175 MET A O 1
ATOM 1421 N N . ILE A 1 176 ? 27.991 -2.656 -57.411 1.00 50.75 176 ILE A N 1
ATOM 1422 C CA . ILE A 1 176 ? 27.013 -2.519 -58.506 1.00 50.75 176 ILE A CA 1
ATOM 1423 C C . ILE A 1 176 ? 26.856 -1.029 -58.792 1.00 50.75 176 ILE A C 1
ATOM 1425 O O . ILE A 1 176 ? 26.828 -0.662 -59.986 1.00 50.75 176 ILE A O 1
#

Radius of gyration: 26.11 Å; chains: 1; bounding box: 45×59×83 Å

Foldseek 3Di:
DVVVVCVVVVDAAAEDADLQQFDPPQDPDPPVDPDDPPPPPPVVVPFWDWAAKPVRDTTTGGPVSVVVLVVQLVVCVVVVVGAYEYQHVIHGDRPNHHYDHPVRVCVPPVPDDDPVVVVVVPPDPPPVVVVVVVVVVVVVVVVVVVVVVVVVVVVVVVVVVVVVVVVVCVVVVVVD

pLDDT: mean 84.64, std 17.75, range [32.81, 98.06]

Organism: NCBI:txid116090